Protein AF-A0A482E905-F1 (afdb_monomer_lite)

Sequence (147 aa):
DCQVHFGHWLIEGSPYVILFDIASAAWNLERWKGDLWQTCNIGLPYHDREANDSLILGSLIAWFFKELTDNLGDKPNVICHFHEWQAGPGLILSRSRKIPMATVFTTHATLLGRYLCAGNTDFYNNLGRFNIDKEAGERQIYHRYCL

Organism: Scophthalmus maximus (NCBI:txid52904)

Foldseek 3Di:
DWDKDWAFDPDPPGDIDIDTPLVSQLVCLVVLQVVCCVQQNQHDDPPPPLLSSLSSQLVVLLVVLQVVCVVQDPHDAAEEEAEDLSNVNNVSSNVSVVRRHHYHYDYPDQPLVVVCVVVPDPCPVCVVPDPVCVSCVVVVNNSSNSD

InterPro domains:
  IPR008631 Glycogen synthase [PF05693] (2-147)
  IPR008631 Glycogen synthase [PTHR10176] (2-147)

pLDDT: mean 93.38, std 7.0, range [64.75, 98.62]

Radius of gyration: 17.56 Å; chains: 1; bounding box: 41×34×50 Å

Secondary structure (DSSP, 8-state):
--EEEEEE-SSTT--EEEEEESGGGGGGHHHHHHHHHHHH-----TT-HHHHHHHHHHHHHHHHHHHHHHHHTTSSPEEEEEESGGGHHHHHHHHHTT-SEEEEEE-SS-HHHHHHHHTT--TGGGGGG--HHHHHHHTT-HHHHH-

Structure (mmCIF, N/CA/C/O backbone):
data_AF-A0A482E905-F1
#
_entry.id   AF-A0A482E905-F1
#
loop_
_atom_site.group_PDB
_atom_site.id
_atom_site.type_symbol
_atom_site.label_atom_id
_atom_site.label_alt_id
_atom_site.label_comp_id
_atom_site.label_asym_id
_atom_site.label_entity_id
_atom_site.label_seq_id
_atom_site.pdbx_PDB_ins_code
_atom_site.Cartn_x
_atom_site.Cartn_y
_atom_site.Cartn_z
_atom_site.occupancy
_atom_site.B_iso_or_equiv
_atom_site.auth_seq_id
_atom_site.auth_comp_id
_atom_site.auth_asym_id
_atom_site.auth_atom_id
_atom_site.pdbx_PDB_model_num
ATOM 1 N N . ASP A 1 1 ? 1.144 16.848 15.232 1.00 68.12 1 ASP A N 1
ATOM 2 C CA . ASP A 1 1 ? -0.090 16.040 15.338 1.00 68.12 1 ASP A CA 1
ATOM 3 C C . ASP A 1 1 ? -0.583 15.643 13.959 1.00 68.12 1 ASP A C 1
ATOM 5 O O . ASP A 1 1 ? -0.332 16.381 13.014 1.00 68.12 1 ASP A O 1
ATOM 9 N N . CYS A 1 2 ? -1.201 14.467 13.825 1.00 88.44 2 CYS A N 1
ATOM 10 C CA . CYS A 1 2 ? -1.799 14.012 12.566 1.00 88.44 2 CYS A CA 1
ATOM 11 C C . CYS A 1 2 ? -3.229 14.552 12.451 1.00 88.44 2 CYS A C 1
ATOM 13 O O . CYS A 1 2 ? -3.981 14.526 13.426 1.00 88.44 2 CYS A O 1
ATOM 15 N N . GLN A 1 3 ? -3.595 15.023 11.263 1.00 95.69 3 GLN A N 1
ATOM 16 C CA . GLN A 1 3 ? -4.928 15.509 10.947 1.00 95.69 3 GLN A CA 1
ATOM 17 C C . GLN A 1 3 ? -5.714 14.454 10.162 1.00 95.69 3 GLN A C 1
ATOM 19 O O . GLN A 1 3 ? -5.232 13.865 9.193 1.00 95.69 3 GLN A O 1
ATOM 24 N N . VAL A 1 4 ? -6.949 14.218 10.602 1.00 96.38 4 VAL A N 1
ATOM 25 C CA . VAL A 1 4 ? -7.857 13.230 10.020 1.00 96.38 4 VAL A CA 1
ATOM 26 C C . VAL A 1 4 ? -9.242 13.849 9.900 1.00 96.38 4 VAL A C 1
ATOM 28 O O . VAL A 1 4 ? -9.724 14.493 10.832 1.00 96.38 4 VAL A O 1
ATOM 31 N N . HIS A 1 5 ? -9.888 13.645 8.757 1.00 97.31 5 HIS A N 1
ATOM 32 C CA . HIS A 1 5 ? -11.241 14.115 8.489 1.00 97.31 5 HIS A CA 1
ATOM 33 C C . HIS A 1 5 ? -12.198 12.931 8.396 1.00 97.31 5 HIS A C 1
ATOM 35 O O . HIS A 1 5 ? -11.939 11.976 7.668 1.00 97.31 5 HIS A O 1
ATOM 41 N N . PHE A 1 6 ? -13.319 13.008 9.105 1.00 98.12 6 PHE A N 1
ATOM 42 C CA . PHE A 1 6 ? -14.386 12.014 9.052 1.00 98.12 6 PHE A CA 1
ATOM 43 C C . PHE A 1 6 ? -15.633 12.615 8.406 1.00 98.12 6 PHE A C 1
ATOM 45 O O . PHE A 1 6 ? -15.967 13.773 8.657 1.00 98.12 6 PHE A O 1
ATOM 52 N N . GLY A 1 7 ? -16.330 11.832 7.587 1.00 98.12 7 GLY A N 1
ATOM 53 C CA . GLY A 1 7 ? -17.566 12.276 6.955 1.00 98.12 7 GLY A CA 1
ATOM 54 C C . GLY A 1 7 ? -18.201 11.207 6.080 1.00 98.12 7 GLY A C 1
ATOM 55 O O . GLY A 1 7 ? -17.944 10.016 6.242 1.00 98.12 7 GLY A O 1
ATOM 56 N N . HIS A 1 8 ? -19.023 11.658 5.136 1.00 98.19 8 HIS A N 1
ATOM 57 C CA . HIS A 1 8 ? -19.656 10.816 4.128 1.00 98.19 8 HIS A CA 1
ATOM 58 C C . HIS A 1 8 ? -19.128 11.149 2.735 1.00 98.19 8 HIS A C 1
ATOM 60 O O . HIS A 1 8 ? -18.932 12.321 2.403 1.00 98.19 8 HIS A O 1
ATOM 66 N N . TRP A 1 9 ? -18.943 10.128 1.900 1.00 98.19 9 TRP A N 1
ATOM 67 C CA . TRP A 1 9 ? -18.686 10.345 0.481 1.00 98.19 9 TRP A CA 1
ATOM 68 C C . TRP A 1 9 ? -19.998 10.655 -0.243 1.00 98.19 9 TRP A C 1
ATOM 70 O O . TRP A 1 9 ? -20.949 9.881 -0.166 1.00 98.19 9 TRP A O 1
ATOM 80 N N . LEU A 1 10 ? -20.044 11.787 -0.950 1.00 97.38 10 LEU A N 1
ATOM 81 C CA . LEU A 1 10 ? -21.215 12.290 -1.678 1.00 97.38 10 LEU A CA 1
ATOM 82 C C . LEU A 1 10 ? -21.482 11.513 -2.983 1.00 97.38 10 LEU A C 1
ATOM 84 O O . LEU A 1 10 ? -21.437 12.069 -4.077 1.00 97.38 10 LEU A O 1
ATOM 88 N N . ILE A 1 11 ? -21.743 10.216 -2.849 1.00 97.44 11 ILE A N 1
ATOM 89 C CA . ILE A 1 11 ? -22.156 9.291 -3.908 1.00 97.44 11 ILE A CA 1
ATOM 90 C C . ILE A 1 11 ? -23.372 8.482 -3.438 1.00 97.44 11 ILE A C 1
ATOM 92 O O . ILE A 1 11 ? -23.770 8.554 -2.271 1.00 97.44 11 ILE A O 1
ATOM 96 N N . GLU A 1 12 ? -23.962 7.689 -4.331 1.00 96.62 12 GLU A N 1
ATOM 97 C CA . GLU A 1 12 ? -25.032 6.759 -3.963 1.00 96.62 12 GLU A CA 1
ATOM 98 C C . GLU A 1 12 ? -24.577 5.803 -2.841 1.00 96.62 12 GLU A C 1
ATOM 100 O O . GLU A 1 12 ? -23.455 5.297 -2.846 1.00 96.62 12 GLU A O 1
ATOM 105 N N . GLY A 1 13 ? -25.434 5.605 -1.835 1.00 97.00 13 GLY A N 1
ATOM 106 C CA . GLY A 1 13 ? -25.128 4.833 -0.623 1.00 97.00 13 GLY A CA 1
ATOM 107 C C . GLY A 1 13 ? -24.464 5.630 0.508 1.00 97.00 13 GLY A C 1
ATOM 108 O O . GLY A 1 13 ? -24.518 5.189 1.652 1.00 97.00 13 GLY A O 1
ATOM 109 N N . SER A 1 14 ? -23.901 6.813 0.227 1.00 96.62 14 SER A N 1
ATOM 110 C CA . SER A 1 14 ? -23.324 7.731 1.224 1.00 96.62 14 SER A CA 1
ATOM 111 C C . SER A 1 14 ? -22.405 7.045 2.259 1.00 96.62 14 SER A C 1
ATOM 113 O O . SER A 1 14 ? -22.622 7.193 3.469 1.00 96.62 14 SER A O 1
ATOM 115 N N . PRO A 1 15 ? -21.385 6.270 1.839 1.00 98.12 15 PRO A N 1
ATOM 116 C CA . PRO A 1 15 ? -20.551 5.516 2.771 1.00 98.12 15 PRO A CA 1
ATOM 117 C C . PRO A 1 15 ? -19.742 6.443 3.687 1.00 98.12 15 PRO A C 1
ATOM 119 O O . PRO A 1 15 ? -19.351 7.546 3.293 1.00 98.12 15 PRO A O 1
ATOM 122 N N . TYR A 1 16 ? -19.470 5.980 4.910 1.00 98.38 16 TYR A N 1
ATOM 123 C CA . TYR A 1 16 ? -18.550 6.657 5.824 1.00 98.38 16 TYR A CA 1
ATOM 124 C C . TYR A 1 16 ? -17.122 6.628 5.279 1.00 98.38 16 TYR A C 1
ATOM 126 O O . TYR A 1 16 ? -16.661 5.600 4.783 1.00 98.38 16 TYR A O 1
ATOM 134 N N . VAL A 1 17 ? -16.410 7.745 5.419 1.00 98.25 17 VAL A N 1
ATOM 135 C CA . VAL A 1 17 ? -15.013 7.882 5.002 1.00 98.25 17 VAL A CA 1
ATOM 136 C C . VAL A 1 17 ? -14.161 8.509 6.093 1.00 98.25 17 VAL A C 1
ATOM 138 O O . VAL A 1 17 ? -14.607 9.374 6.847 1.00 98.25 17 VAL A O 1
ATOM 141 N N . ILE A 1 18 ? -12.907 8.067 6.132 1.00 98.12 18 ILE A N 1
ATOM 142 C CA . ILE A 1 18 ? -11.833 8.641 6.933 1.00 98.12 18 ILE A CA 1
ATOM 143 C C . ILE A 1 18 ? -10.745 9.070 5.951 1.00 98.12 18 ILE A C 1
ATOM 145 O O . ILE A 1 18 ? -10.187 8.235 5.241 1.00 98.12 18 ILE A O 1
ATOM 149 N N . LEU A 1 19 ? -10.465 10.369 5.889 1.00 98.12 19 LEU A N 1
ATOM 150 C CA . LEU A 1 19 ? -9.441 10.950 5.027 1.00 98.12 19 LEU A CA 1
ATOM 151 C C . LEU A 1 19 ? -8.267 11.409 5.889 1.00 98.12 19 LEU A C 1
ATOM 153 O O . LEU A 1 19 ? -8.394 12.336 6.690 1.00 98.12 19 LEU A O 1
ATOM 157 N N . PHE A 1 20 ? -7.129 10.744 5.722 1.00 97.94 20 PHE A N 1
ATOM 158 C CA . PHE A 1 20 ? -5.881 11.104 6.383 1.00 97.94 20 PHE A CA 1
ATOM 159 C C . PHE A 1 20 ? -5.190 12.234 5.618 1.00 97.94 20 PHE A C 1
ATOM 161 O O . PHE A 1 20 ? -4.905 12.087 4.428 1.00 97.94 20 PHE A O 1
ATOM 168 N N . ASP A 1 21 ? -4.872 13.336 6.297 1.00 97.44 21 ASP A N 1
ATOM 169 C CA . ASP A 1 21 ? -3.974 14.343 5.738 1.00 97.44 21 ASP A CA 1
ATOM 170 C C . ASP A 1 21 ? -2.524 13.870 5.899 1.00 97.44 21 ASP A C 1
ATOM 172 O O . ASP A 1 21 ? -1.904 14.016 6.956 1.00 97.44 21 ASP A O 1
ATOM 176 N N . ILE A 1 22 ? -1.972 13.297 4.831 1.00 96.69 22 ILE A N 1
ATOM 177 C CA . ILE A 1 22 ? -0.597 12.790 4.807 1.00 96.69 22 ILE A CA 1
ATOM 178 C C . ILE A 1 22 ? 0.450 13.895 5.012 1.00 96.69 22 ILE A C 1
ATOM 180 O O . ILE A 1 22 ? 1.518 13.623 5.561 1.00 96.69 22 ILE A O 1
ATOM 184 N N . ALA A 1 23 ? 0.157 15.148 4.643 1.00 95.94 23 ALA A N 1
ATOM 185 C CA . ALA A 1 23 ? 1.106 16.248 4.802 1.00 95.94 23 ALA A CA 1
ATOM 186 C C . ALA A 1 23 ? 1.328 16.567 6.287 1.00 95.94 23 ALA A C 1
ATOM 188 O O . ALA A 1 23 ? 2.469 16.765 6.712 1.00 95.94 23 ALA A O 1
ATOM 189 N N . SER A 1 24 ? 0.264 16.501 7.096 1.00 95.50 24 SER A N 1
ATOM 190 C CA . SER A 1 24 ? 0.337 16.655 8.557 1.00 95.50 24 SER A CA 1
ATOM 191 C C . SER A 1 24 ? 1.236 15.612 9.245 1.00 95.50 24 SER A C 1
ATOM 193 O O . SER A 1 24 ? 1.720 15.829 10.359 1.00 95.50 24 SER A O 1
ATOM 195 N N . ALA A 1 25 ? 1.494 14.482 8.580 1.00 95.81 25 ALA A N 1
ATOM 196 C CA . ALA A 1 25 ? 2.261 13.357 9.102 1.00 95.81 25 ALA A CA 1
ATOM 197 C C . ALA A 1 25 ? 3.641 13.175 8.439 1.00 95.81 25 ALA A C 1
ATOM 199 O O . ALA A 1 25 ? 4.412 12.306 8.853 1.00 95.81 25 ALA A O 1
ATOM 200 N N . ALA A 1 26 ? 3.985 14.002 7.447 1.00 94.38 26 ALA A N 1
ATOM 201 C CA . ALA A 1 26 ? 5.213 13.865 6.661 1.00 94.38 26 ALA A CA 1
ATOM 202 C C . ALA A 1 26 ? 6.500 13.983 7.498 1.00 94.38 26 ALA A C 1
ATOM 204 O O . ALA A 1 26 ? 7.526 13.400 7.149 1.00 94.38 26 ALA A O 1
ATOM 205 N N . TRP A 1 27 ? 6.442 14.676 8.640 1.00 95.00 27 TRP A N 1
ATOM 206 C CA . TRP A 1 27 ? 7.560 14.808 9.583 1.00 95.00 27 TRP A CA 1
ATOM 207 C C . TRP A 1 27 ? 8.080 13.460 10.111 1.00 95.00 27 TRP A C 1
ATOM 209 O O . TRP A 1 27 ? 9.228 13.380 10.542 1.00 95.00 27 TRP A O 1
ATOM 219 N N . ASN A 1 28 ? 7.264 12.401 10.072 1.00 95.25 28 ASN A N 1
ATOM 220 C CA . ASN A 1 28 ? 7.614 11.079 10.593 1.00 95.25 28 ASN A CA 1
ATOM 221 C C . ASN A 1 28 ? 8.099 10.095 9.508 1.00 95.25 28 ASN A C 1
ATOM 223 O O . ASN A 1 28 ? 8.363 8.928 9.803 1.00 95.25 28 ASN A O 1
ATOM 227 N N . LEU A 1 29 ? 8.221 10.546 8.253 1.00 96.50 29 LEU A N 1
ATOM 228 C CA . LEU A 1 29 ? 8.543 9.698 7.100 1.00 96.50 29 LEU A CA 1
ATOM 229 C C . LEU A 1 29 ? 9.834 8.888 7.290 1.00 96.50 29 LEU A C 1
ATOM 231 O O . LEU A 1 29 ? 9.848 7.688 7.027 1.00 96.50 29 LEU A O 1
ATOM 235 N N . GLU A 1 30 ? 10.911 9.512 7.768 1.00 96.88 30 GLU A N 1
ATOM 236 C CA . GLU A 1 30 ? 12.210 8.837 7.906 1.00 96.88 30 GLU A CA 1
ATOM 237 C C . GLU A 1 30 ? 12.175 7.703 8.937 1.00 96.88 30 GLU A C 1
ATOM 239 O O . GLU A 1 30 ? 12.758 6.639 8.717 1.00 96.88 30 GLU A O 1
ATOM 244 N N . ARG A 1 31 ? 11.411 7.872 10.023 1.00 97.06 31 ARG A N 1
ATOM 245 C CA . ARG A 1 31 ? 11.171 6.789 10.982 1.00 97.06 31 ARG A CA 1
ATOM 246 C C . ARG A 1 31 ? 10.449 5.624 10.310 1.00 97.06 31 ARG A C 1
ATOM 248 O O . ARG A 1 31 ? 10.866 4.482 10.465 1.00 97.06 31 ARG A O 1
ATOM 255 N N . TRP A 1 32 ? 9.396 5.900 9.543 1.00 97.12 32 TRP A N 1
ATOM 256 C CA . TRP A 1 32 ? 8.635 4.851 8.863 1.00 97.12 32 TRP A CA 1
ATOM 257 C C . TRP A 1 32 ? 9.417 4.156 7.749 1.00 97.12 32 TRP A C 1
ATOM 259 O O . TRP A 1 32 ? 9.218 2.962 7.536 1.00 97.12 32 TRP A O 1
ATOM 269 N N . LYS A 1 33 ? 10.353 4.843 7.083 1.00 97.75 33 LYS A N 1
ATOM 270 C CA . LYS A 1 33 ? 11.307 4.187 6.173 1.00 97.75 33 LYS A CA 1
ATOM 271 C C . LYS A 1 33 ? 12.185 3.191 6.924 1.00 97.75 33 LYS A C 1
ATOM 273 O O . LYS A 1 33 ? 12.397 2.083 6.437 1.00 97.75 33 LYS A O 1
ATOM 278 N N . GLY A 1 34 ? 12.651 3.564 8.118 1.00 97.25 34 GLY A N 1
ATOM 279 C CA . GLY A 1 34 ? 13.371 2.663 9.017 1.00 97.25 34 GLY A CA 1
ATOM 280 C C . GLY A 1 34 ? 12.539 1.438 9.404 1.00 97.25 34 GLY A C 1
ATOM 281 O O . GLY A 1 34 ? 13.013 0.312 9.258 1.00 97.25 34 GLY A O 1
ATOM 282 N N . ASP A 1 35 ? 11.286 1.644 9.819 1.00 95.69 35 ASP A N 1
ATOM 283 C CA . ASP A 1 35 ? 10.356 0.559 10.167 1.00 95.69 35 ASP A CA 1
ATOM 284 C C . ASP A 1 35 ? 10.113 -0.396 8.981 1.00 95.69 35 ASP A C 1
ATOM 286 O O . ASP A 1 35 ? 10.112 -1.621 9.151 1.00 95.69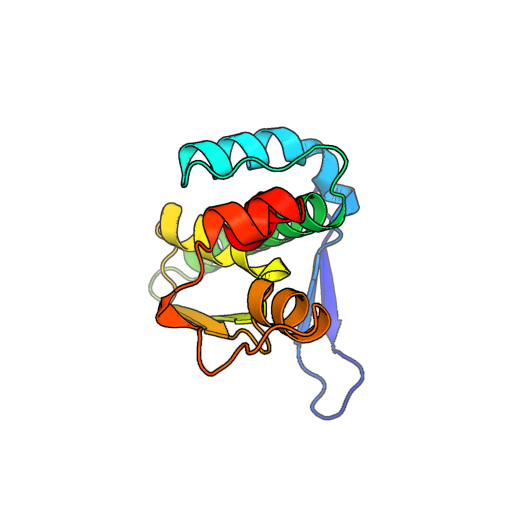 35 ASP A O 1
ATOM 290 N N . LEU A 1 36 ? 9.911 0.148 7.775 1.00 97.62 36 LEU A N 1
ATOM 291 C CA . LEU A 1 36 ? 9.701 -0.634 6.554 1.00 97.62 36 LEU A CA 1
ATOM 292 C C . LEU A 1 36 ? 10.941 -1.471 6.221 1.00 97.62 36 LEU A C 1
ATOM 294 O O . LEU A 1 36 ? 10.827 -2.678 5.988 1.00 97.62 36 LEU A O 1
ATOM 298 N N . TRP A 1 37 ? 12.125 -0.855 6.268 1.00 97.31 37 TRP A N 1
ATOM 299 C CA . TRP A 1 37 ? 13.393 -1.540 6.039 1.00 97.31 37 TRP A CA 1
ATOM 300 C C . TRP A 1 37 ? 13.603 -2.683 7.034 1.00 97.31 37 TRP A C 1
ATOM 302 O O . TRP A 1 37 ? 13.859 -3.811 6.627 1.00 97.31 37 TRP A O 1
ATOM 312 N N . GLN A 1 38 ? 13.407 -2.437 8.331 1.00 96.25 38 GLN A N 1
ATOM 313 C CA . GLN A 1 38 ? 13.529 -3.475 9.362 1.00 96.25 38 GLN A CA 1
ATOM 314 C C . GLN A 1 38 ? 12.507 -4.607 9.192 1.00 96.25 38 GLN A C 1
ATOM 316 O O . GLN A 1 38 ? 12.782 -5.750 9.550 1.00 96.25 38 GLN A O 1
ATOM 321 N N . THR A 1 39 ? 11.329 -4.299 8.647 1.00 95.19 39 THR A N 1
ATOM 322 C CA . THR A 1 39 ? 10.252 -5.273 8.447 1.00 95.19 39 THR A CA 1
ATOM 323 C C . THR A 1 39 ? 10.492 -6.184 7.243 1.00 95.19 39 THR A C 1
ATOM 325 O O . THR A 1 39 ? 10.192 -7.376 7.314 1.00 95.19 39 THR A O 1
ATOM 328 N N . CYS A 1 40 ? 10.959 -5.633 6.121 1.00 95.69 40 CYS A N 1
ATOM 329 C CA . CYS A 1 40 ? 10.954 -6.345 4.836 1.00 95.69 40 CYS A CA 1
ATOM 330 C C . CYS A 1 40 ? 12.116 -6.003 3.891 1.00 95.69 40 CYS A C 1
ATOM 332 O O . CYS A 1 40 ? 12.128 -6.479 2.762 1.00 95.69 40 CYS A O 1
ATOM 334 N N . ASN A 1 41 ? 13.108 -5.229 4.342 1.00 96.94 41 ASN A N 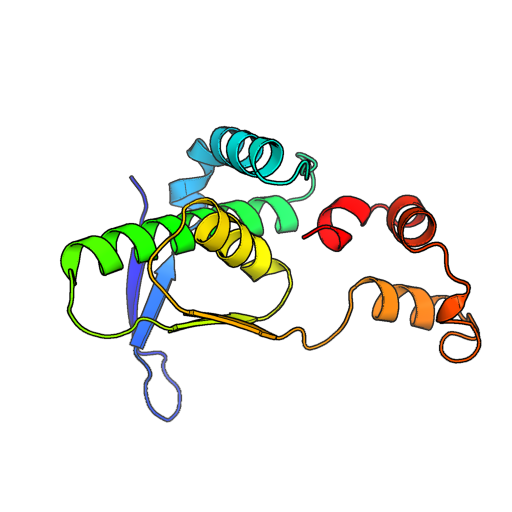1
ATOM 335 C CA . ASN A 1 41 ? 14.273 -4.802 3.557 1.00 96.94 41 ASN A CA 1
ATOM 336 C C . ASN A 1 41 ? 13.914 -4.049 2.260 1.00 96.94 41 ASN A C 1
ATOM 338 O O . ASN A 1 41 ? 14.627 -4.141 1.261 1.00 96.94 41 ASN A O 1
ATOM 342 N N . ILE A 1 42 ? 12.815 -3.288 2.271 1.00 96.31 42 ILE A N 1
ATOM 343 C CA . ILE A 1 42 ? 12.422 -2.412 1.160 1.00 96.31 42 ILE A CA 1
ATOM 344 C C . ILE A 1 42 ? 12.864 -0.983 1.478 1.00 96.31 42 ILE A C 1
ATOM 346 O O . ILE A 1 42 ? 12.428 -0.391 2.466 1.00 96.31 42 ILE A O 1
ATOM 350 N N . GLY A 1 43 ? 13.745 -0.431 0.642 1.00 95.81 43 GLY A N 1
ATOM 351 C CA . GLY A 1 43 ? 14.186 0.962 0.715 1.00 95.81 43 GLY A CA 1
ATOM 352 C C . GLY A 1 43 ? 13.422 1.843 -0.271 1.00 95.81 43 GLY A C 1
ATOM 353 O O . GLY A 1 43 ? 13.238 1.456 -1.423 1.00 95.81 43 GLY A O 1
ATOM 354 N N . LEU A 1 44 ? 13.004 3.037 0.163 1.00 96.38 44 LEU A N 1
ATOM 355 C CA . LEU A 1 44 ? 12.299 4.000 -0.690 1.00 96.38 44 LEU A CA 1
ATOM 356 C C . LEU A 1 44 ? 13.199 5.195 -1.041 1.00 96.38 44 LEU A C 1
ATOM 358 O O . LEU A 1 44 ? 13.697 5.865 -0.127 1.00 96.38 44 LEU A O 1
ATOM 362 N N . PRO A 1 45 ? 13.393 5.510 -2.336 1.00 94.62 45 PRO A N 1
ATOM 363 C CA . PRO A 1 45 ? 14.156 6.681 -2.748 1.00 94.62 45 PRO A CA 1
ATOM 364 C C . PRO A 1 45 ? 13.524 7.988 -2.252 1.00 94.62 45 PRO A C 1
ATOM 366 O O . PRO A 1 45 ? 12.309 8.177 -2.313 1.00 94.62 45 PRO A O 1
ATOM 369 N N . TYR A 1 46 ? 14.354 8.940 -1.816 1.00 89.31 46 TYR A N 1
ATOM 370 C CA . TYR A 1 46 ? 13.878 10.241 -1.323 1.00 89.31 46 TYR A CA 1
ATOM 371 C C . TYR A 1 46 ? 13.089 11.035 -2.377 1.00 89.31 46 TYR A C 1
ATOM 373 O O . TYR A 1 46 ? 12.114 11.702 -2.052 1.00 89.31 46 TYR A O 1
ATOM 381 N N . HIS A 1 47 ? 13.488 10.941 -3.646 1.00 92.44 47 HIS A N 1
ATOM 382 C CA . HIS A 1 47 ? 12.856 11.677 -4.739 1.00 92.44 47 HIS A CA 1
ATOM 383 C C . HIS A 1 47 ? 11.540 11.046 -5.227 1.00 92.44 47 HIS A C 1
ATOM 385 O O . HIS A 1 47 ? 10.800 11.695 -5.965 1.00 92.44 47 HIS A O 1
ATOM 391 N N . ASP A 1 48 ? 11.223 9.807 -4.831 1.00 95.88 48 ASP A N 1
ATOM 392 C CA . ASP A 1 48 ? 9.977 9.156 -5.237 1.00 95.88 48 ASP A CA 1
ATOM 393 C C . ASP A 1 48 ? 8.827 9.555 -4.310 1.00 95.88 48 ASP A C 1
ATOM 395 O O . ASP A 1 48 ? 8.512 8.881 -3.328 1.00 95.88 48 ASP A O 1
ATOM 399 N N . ARG A 1 49 ? 8.194 10.685 -4.621 1.00 96.00 49 ARG A N 1
ATOM 400 C CA . ARG A 1 49 ? 7.083 11.212 -3.828 1.00 96.00 49 ARG A CA 1
ATOM 401 C C . ARG A 1 49 ? 5.927 10.219 -3.679 1.00 96.00 49 ARG A C 1
ATOM 403 O O . ARG A 1 49 ? 5.395 10.104 -2.586 1.00 96.00 49 ARG A O 1
ATOM 410 N N . GLU A 1 50 ? 5.570 9.478 -4.726 1.00 96.81 50 GLU A N 1
ATOM 411 C CA . GLU A 1 50 ? 4.431 8.549 -4.683 1.00 96.81 50 GLU A CA 1
ATOM 412 C C . GLU A 1 50 ? 4.686 7.397 -3.706 1.00 96.81 50 GLU A C 1
ATOM 414 O O . GLU A 1 50 ? 3.819 7.061 -2.899 1.00 96.81 50 GLU A O 1
ATOM 419 N N . ALA A 1 51 ? 5.892 6.822 -3.731 1.00 97.50 51 ALA A N 1
ATOM 420 C CA . ALA A 1 51 ? 6.266 5.771 -2.790 1.00 97.50 51 ALA A CA 1
ATOM 421 C C . ALA A 1 51 ? 6.325 6.297 -1.343 1.00 97.50 51 ALA A C 1
ATOM 423 O O . ALA A 1 51 ? 5.877 5.621 -0.417 1.00 97.50 51 ALA A O 1
ATOM 424 N N . ASN A 1 52 ? 6.832 7.518 -1.144 1.00 97.94 52 ASN A N 1
ATOM 425 C CA . ASN A 1 52 ? 6.882 8.150 0.176 1.00 97.94 52 ASN A CA 1
ATOM 426 C C . ASN A 1 52 ? 5.480 8.473 0.724 1.00 97.94 52 ASN A C 1
ATOM 428 O O . ASN A 1 52 ? 5.191 8.150 1.876 1.00 97.94 52 ASN A O 1
ATOM 432 N N . ASP A 1 53 ? 4.595 9.039 -0.100 1.00 97.94 53 ASP A N 1
ATOM 433 C CA . ASP A 1 53 ? 3.203 9.334 0.260 1.00 97.94 53 ASP A CA 1
ATOM 434 C C . ASP A 1 53 ? 2.437 8.035 0.581 1.00 97.94 53 ASP A C 1
ATOM 436 O O . ASP A 1 53 ? 1.707 7.970 1.573 1.00 97.94 53 ASP A O 1
ATOM 440 N N . SER A 1 54 ? 2.682 6.964 -0.186 1.00 98.19 54 SER A N 1
ATOM 441 C CA . SER A 1 54 ? 2.131 5.622 0.063 1.00 98.19 54 SER A CA 1
ATOM 442 C C . SER A 1 54 ? 2.568 5.060 1.420 1.00 98.19 54 SER A C 1
ATOM 444 O O . SER A 1 54 ? 1.758 4.500 2.161 1.00 98.19 54 SER A O 1
ATOM 446 N N . LEU A 1 55 ? 3.839 5.240 1.796 1.00 98.44 55 LEU A N 1
ATOM 447 C CA . LEU A 1 55 ? 4.348 4.805 3.098 1.00 98.44 55 LEU A CA 1
ATOM 448 C C . LEU A 1 55 ? 3.752 5.613 4.256 1.00 98.44 55 LEU A C 1
ATOM 450 O O . LEU A 1 55 ? 3.414 5.029 5.288 1.00 98.44 55 LEU A O 1
ATOM 454 N N . ILE A 1 56 ? 3.599 6.931 4.097 1.00 98.12 56 ILE A N 1
ATOM 455 C CA . ILE A 1 56 ? 2.942 7.782 5.100 1.00 98.12 56 ILE A CA 1
ATOM 456 C C . ILE A 1 56 ? 1.505 7.309 5.309 1.00 98.12 56 ILE A C 1
ATOM 458 O O . ILE A 1 56 ? 1.113 7.013 6.439 1.00 98.12 56 ILE A O 1
ATOM 462 N N . LEU A 1 57 ? 0.743 7.165 4.223 1.00 98.31 57 LEU A N 1
ATOM 463 C CA . LEU A 1 57 ? -0.637 6.696 4.276 1.00 98.31 57 LEU A CA 1
ATOM 464 C C . LEU A 1 57 ? -0.734 5.310 4.924 1.00 98.31 57 LEU A C 1
ATOM 466 O O . LEU A 1 57 ? -1.501 5.124 5.867 1.00 98.31 57 LEU A O 1
ATOM 470 N N . GLY A 1 58 ? 0.071 4.346 4.472 1.00 98.06 58 GLY A N 1
ATOM 471 C CA . GLY A 1 58 ? 0.075 2.995 5.027 1.00 98.06 58 GLY A CA 1
ATOM 472 C C . GLY A 1 58 ? 0.429 2.961 6.514 1.00 98.06 58 GLY A C 1
ATOM 473 O O . GLY A 1 58 ? -0.178 2.215 7.284 1.00 98.06 58 GLY A O 1
ATOM 474 N N . SER A 1 59 ? 1.350 3.819 6.952 1.00 97.94 59 SER A N 1
ATOM 475 C CA . SER A 1 59 ? 1.723 3.933 8.363 1.00 97.94 59 SER A CA 1
ATOM 476 C C . SER A 1 59 ? 0.602 4.516 9.220 1.00 97.94 59 SER A C 1
ATOM 478 O O . SER A 1 59 ? 0.377 4.026 10.329 1.00 97.94 59 SER A O 1
ATOM 480 N N . LEU A 1 60 ? -0.124 5.514 8.706 1.00 97.94 60 LEU A N 1
ATOM 481 C CA . LEU A 1 60 ? -1.308 6.081 9.356 1.00 97.94 60 LEU A CA 1
ATOM 482 C C . LEU A 1 60 ? -2.454 5.070 9.433 1.00 97.94 60 LEU A C 1
ATOM 484 O O . LEU A 1 60 ? -3.065 4.936 10.488 1.00 97.94 60 LEU A O 1
ATOM 488 N N . ILE A 1 61 ? -2.695 4.302 8.366 1.00 97.69 61 ILE A N 1
ATOM 489 C CA . ILE A 1 61 ? -3.697 3.228 8.350 1.00 97.69 61 ILE A CA 1
ATOM 490 C C . ILE A 1 61 ? -3.352 2.159 9.393 1.00 97.69 61 ILE A C 1
ATOM 492 O O . ILE A 1 61 ? -4.201 1.784 10.202 1.00 97.69 61 ILE A O 1
ATOM 496 N N . ALA A 1 62 ? -2.101 1.691 9.419 1.00 97.50 62 ALA A N 1
ATOM 497 C CA . ALA A 1 62 ? -1.659 0.699 10.393 1.00 97.50 62 ALA A CA 1
ATOM 498 C C . ALA A 1 62 ? -1.753 1.228 11.833 1.00 97.50 62 ALA A C 1
ATOM 500 O O . ALA A 1 62 ? -2.100 0.474 12.740 1.00 97.50 62 ALA A O 1
ATOM 501 N N . TRP A 1 63 ? -1.465 2.513 12.056 1.00 97.06 63 TRP A N 1
ATOM 502 C CA . TRP A 1 63 ? -1.652 3.138 13.364 1.00 97.06 63 TRP A CA 1
ATOM 503 C C . TRP A 1 63 ? -3.138 3.203 13.740 1.00 97.06 63 TRP A C 1
ATOM 505 O O . TRP A 1 63 ? -3.517 2.704 14.795 1.00 97.06 63 TRP A O 1
ATOM 515 N N . PHE A 1 64 ? -3.994 3.710 12.854 1.00 97.00 64 PHE A N 1
ATOM 516 C CA . PHE A 1 64 ? -5.435 3.796 13.083 1.00 97.00 64 PHE A CA 1
ATOM 517 C C . PHE A 1 64 ? -6.047 2.440 13.444 1.00 97.00 64 PHE A C 1
ATOM 519 O O . PHE A 1 64 ? -6.753 2.332 14.443 1.00 97.00 64 PHE A O 1
ATOM 526 N N . PHE A 1 65 ? -5.747 1.389 12.675 1.00 96.69 65 PHE A N 1
ATOM 527 C CA . PHE A 1 65 ? -6.291 0.063 12.960 1.00 96.69 65 PHE A CA 1
ATOM 528 C C . PHE A 1 65 ? -5.765 -0.522 14.265 1.00 96.69 65 PHE A C 1
ATOM 530 O O . PHE A 1 65 ? -6.521 -1.224 14.928 1.00 96.69 65 PHE A O 1
ATOM 537 N N . LYS A 1 66 ? -4.527 -0.208 14.672 1.00 96.00 66 LYS A N 1
ATOM 538 C CA . LYS A 1 66 ? -4.013 -0.620 15.984 1.00 96.00 66 LYS A CA 1
ATOM 539 C C . LYS A 1 66 ? -4.842 -0.006 17.110 1.00 96.00 66 LYS A C 1
ATOM 541 O O . LYS A 1 66 ? -5.347 -0.746 17.951 1.00 96.00 66 LYS A O 1
ATOM 546 N N . GLU A 1 67 ? -5.028 1.314 17.080 1.00 95.56 67 GLU A N 1
ATOM 547 C CA . GLU A 1 67 ? -5.844 2.028 18.070 1.00 95.56 67 GLU A CA 1
ATOM 548 C C . GLU A 1 67 ? -7.289 1.520 18.058 1.00 95.56 67 GLU A C 1
ATOM 550 O O . GLU A 1 67 ? -7.875 1.267 19.109 1.00 95.56 67 GLU A O 1
ATOM 555 N N . LEU A 1 68 ? -7.871 1.313 16.873 1.00 94.94 68 LEU A N 1
ATOM 556 C CA . LEU A 1 68 ? -9.227 0.790 16.733 1.00 94.94 68 LEU A CA 1
ATOM 557 C C . LEU A 1 68 ? -9.355 -0.593 17.376 1.00 94.94 68 LEU A C 1
ATOM 559 O O . LEU A 1 68 ? -10.265 -0.811 18.171 1.00 94.94 68 LEU A O 1
ATOM 563 N N . THR A 1 69 ? -8.450 -1.521 17.060 1.00 94.75 69 THR A N 1
ATOM 564 C CA . THR A 1 69 ? -8.505 -2.880 17.609 1.00 94.75 69 THR A CA 1
ATOM 565 C C . THR A 1 69 ? -8.296 -2.904 19.119 1.00 94.75 69 THR A C 1
ATOM 567 O O . THR A 1 69 ? -8.975 -3.659 19.809 1.00 94.75 69 THR A O 1
ATOM 570 N N . ASP A 1 70 ? -7.434 -2.033 19.650 1.00 94.06 70 ASP A N 1
ATOM 571 C CA . ASP A 1 70 ? -7.208 -1.921 21.093 1.00 94.06 70 ASP A CA 1
ATOM 572 C C . ASP A 1 70 ? -8.453 -1.389 21.817 1.00 94.06 70 ASP A C 1
ATOM 574 O O . ASP A 1 70 ? -8.813 -1.885 22.882 1.00 94.06 70 ASP A O 1
ATOM 578 N N . ASN A 1 71 ? -9.154 -0.423 21.213 1.00 93.88 71 ASN A N 1
ATOM 579 C CA . ASN A 1 71 ? -10.403 0.125 21.750 1.00 93.88 71 ASN A CA 1
ATOM 580 C C . ASN A 1 71 ? -11.585 -0.852 21.640 1.00 93.88 71 ASN A C 1
ATOM 582 O O . ASN A 1 71 ? -12.491 -0.843 22.480 1.00 93.88 71 ASN A O 1
ATOM 586 N N . LEU A 1 72 ? -11.612 -1.683 20.596 1.00 92.38 72 LEU A N 1
ATOM 587 C CA . LEU A 1 72 ? -12.645 -2.702 20.425 1.00 92.38 72 LEU A CA 1
ATOM 588 C C . LEU A 1 72 ? -12.448 -3.874 21.397 1.00 92.38 72 LEU A C 1
ATOM 590 O O . LEU A 1 72 ? -13.448 -4.423 21.856 1.00 92.38 72 LEU A O 1
ATOM 594 N N . GLY A 1 73 ? -11.210 -4.226 21.757 1.00 86.56 73 GLY A N 1
ATOM 595 C CA . GLY A 1 73 ? -10.916 -5.411 22.568 1.00 86.56 73 GLY A CA 1
ATOM 596 C C . GLY A 1 73 ? -11.390 -6.690 21.869 1.00 86.56 73 GLY A C 1
ATOM 597 O O . GLY A 1 73 ? -11.289 -6.803 20.651 1.00 86.56 73 GLY A O 1
ATOM 598 N N . ASP A 1 74 ? -11.995 -7.618 22.614 1.00 80.31 74 ASP A N 1
ATOM 599 C CA . ASP A 1 74 ? -12.507 -8.899 22.082 1.00 80.31 74 ASP A CA 1
ATOM 600 C C . ASP A 1 74 ? -13.831 -8.775 21.291 1.00 80.31 74 ASP A C 1
ATOM 602 O O . ASP A 1 74 ? -14.575 -9.747 21.150 1.00 80.31 74 ASP A O 1
ATOM 606 N N . LYS A 1 75 ? -14.192 -7.567 20.832 1.00 71.50 75 LYS A N 1
ATOM 607 C CA . LYS A 1 75 ? -15.438 -7.301 20.090 1.00 71.50 75 LYS A CA 1
ATOM 608 C C . LYS A 1 75 ? -15.270 -7.688 18.589 1.00 71.50 75 LYS A C 1
ATOM 610 O O . LYS A 1 75 ? -14.696 -8.739 18.331 1.00 71.50 75 LYS A O 1
ATOM 615 N N . PRO A 1 76 ? -15.832 -7.004 17.564 1.00 77.06 76 PRO A N 1
ATOM 616 C CA . PRO A 1 76 ? -16.007 -7.627 16.249 1.00 77.06 76 PRO A CA 1
ATOM 617 C C . PRO A 1 76 ? -14.691 -7.893 15.509 1.00 77.06 76 PRO A C 1
ATOM 619 O O . PRO A 1 76 ? -13.718 -7.152 15.636 1.00 77.06 76 PRO A O 1
ATOM 622 N N . ASN A 1 77 ? -14.726 -8.898 14.630 1.00 88.38 77 ASN A N 1
ATOM 623 C CA . ASN A 1 77 ? -13.668 -9.140 13.656 1.00 88.38 77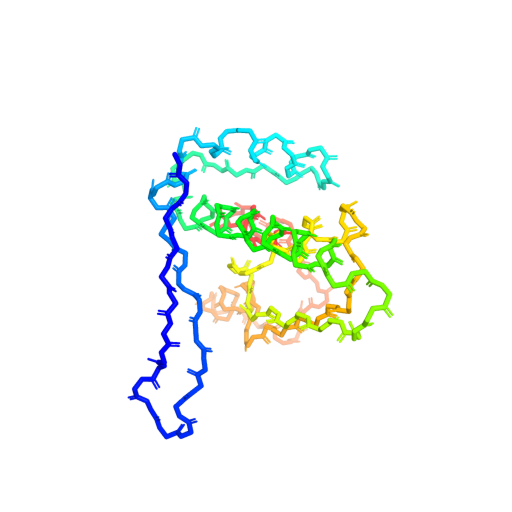 ASN A CA 1
ATOM 624 C C . ASN A 1 77 ? -13.531 -7.936 12.715 1.00 88.38 77 ASN A C 1
ATOM 626 O O . ASN A 1 77 ? -14.478 -7.571 12.015 1.00 88.38 77 ASN A O 1
ATOM 630 N N . VAL A 1 78 ? -12.340 -7.346 12.675 1.00 95.25 78 VAL A N 1
ATOM 631 C CA . VAL A 1 78 ? -11.999 -6.263 11.751 1.00 95.25 78 VAL A CA 1
ATOM 632 C C . VAL A 1 78 ? -11.468 -6.863 10.451 1.00 95.25 78 VAL A C 1
ATOM 634 O O . VAL A 1 78 ? -10.628 -7.765 10.473 1.00 95.25 78 VAL A O 1
ATOM 637 N N . ILE A 1 79 ? -11.945 -6.352 9.315 1.00 97.00 79 ILE A N 1
ATOM 638 C CA . ILE A 1 79 ? -11.440 -6.694 7.982 1.00 97.00 79 ILE A CA 1
ATOM 639 C C . ILE A 1 79 ? -10.940 -5.411 7.324 1.00 97.00 79 ILE A C 1
ATOM 641 O O . ILE A 1 79 ? -11.670 -4.423 7.263 1.00 97.00 79 ILE A O 1
ATOM 645 N N . CYS A 1 80 ? -9.710 -5.432 6.816 1.00 97.81 80 CYS A N 1
ATOM 646 C CA . CYS A 1 80 ? -9.130 -4.336 6.052 1.00 97.81 80 CYS A CA 1
ATOM 647 C C . CYS A 1 80 ? -8.805 -4.794 4.626 1.00 97.81 80 CYS A C 1
ATOM 649 O O . CYS A 1 80 ? -8.052 -5.749 4.425 1.00 97.81 80 CYS A O 1
ATOM 651 N N . HIS A 1 81 ? -9.375 -4.115 3.631 1.00 98.56 81 HIS A N 1
ATOM 652 C CA . HIS A 1 81 ? -9.181 -4.423 2.215 1.00 98.56 81 HIS A CA 1
ATOM 653 C C . HIS A 1 81 ? -8.348 -3.324 1.555 1.00 98.56 81 HIS A C 1
ATOM 655 O O . HIS A 1 81 ? -8.783 -2.182 1.433 1.00 98.56 81 HIS A O 1
ATOM 661 N N . PHE A 1 82 ? -7.139 -3.678 1.134 1.00 98.62 82 PHE A N 1
ATOM 662 C CA . PHE A 1 82 ? -6.191 -2.797 0.466 1.00 98.62 82 PHE A CA 1
ATOM 663 C C . PHE A 1 82 ? -6.298 -2.965 -1.052 1.00 98.62 82 PHE A C 1
ATOM 665 O O . PHE A 1 82 ? -6.253 -4.086 -1.567 1.00 98.62 82 PHE A O 1
ATOM 672 N N . HIS A 1 83 ? -6.421 -1.851 -1.767 1.00 98.50 83 HIS A N 1
ATOM 673 C CA . HIS A 1 83 ? -6.461 -1.831 -3.225 1.00 98.50 83 HIS A CA 1
ATOM 674 C C . HIS A 1 83 ? -5.199 -1.170 -3.778 1.00 98.50 83 HIS A C 1
ATOM 676 O O . HIS A 1 83 ? -4.910 -0.026 -3.439 1.00 98.50 83 HIS A O 1
ATOM 682 N N . GLU A 1 84 ? -4.504 -1.894 -4.657 1.00 98.00 84 GLU A N 1
ATOM 683 C CA . GLU A 1 84 ? -3.220 -1.533 -5.272 1.00 98.00 84 GLU A CA 1
ATOM 684 C C . GLU A 1 84 ? -2.027 -1.326 -4.333 1.00 98.00 84 GLU A C 1
ATOM 686 O O . GLU A 1 84 ? -2.144 -1.178 -3.115 1.00 98.00 84 GLU A O 1
ATOM 691 N N . TRP A 1 85 ? -0.839 -1.328 -4.941 1.00 97.62 85 TRP A N 1
ATOM 692 C CA . TRP A 1 85 ? 0.450 -1.233 -4.257 1.00 97.62 85 TRP A CA 1
ATOM 693 C C . TRP A 1 85 ? 0.606 0.057 -3.436 1.00 97.62 85 TRP A C 1
ATOM 695 O O . TRP A 1 85 ? 1.270 0.032 -2.404 1.00 97.62 85 TRP A O 1
ATOM 705 N N . GLN A 1 86 ? -0.054 1.166 -3.805 1.00 98.06 86 GLN A N 1
ATOM 706 C CA . GLN A 1 86 ? -0.004 2.403 -3.010 1.00 98.06 86 GLN A CA 1
ATOM 707 C C . GLN A 1 86 ? -0.588 2.223 -1.597 1.00 98.06 86 GLN A C 1
ATOM 709 O O . GLN A 1 86 ? -0.177 2.904 -0.659 1.00 98.06 86 GLN A O 1
ATOM 714 N N . ALA A 1 87 ? -1.522 1.283 -1.415 1.00 98.06 87 ALA A N 1
ATOM 715 C CA . ALA A 1 87 ? -2.057 0.912 -0.106 1.00 98.06 87 ALA A CA 1
ATOM 716 C C . ALA A 1 87 ? -1.258 -0.232 0.564 1.00 98.06 87 ALA A C 1
ATOM 718 O O . ALA A 1 87 ? -1.433 -0.505 1.755 1.00 98.06 87 ALA A O 1
ATOM 719 N N . GLY A 1 88 ? -0.353 -0.877 -0.180 1.00 97.38 88 GLY A N 1
ATOM 720 C CA . GLY A 1 88 ? 0.474 -2.015 0.234 1.00 97.38 88 GLY A CA 1
ATOM 721 C C . GLY A 1 88 ? 1.286 -1.803 1.518 1.00 97.38 88 GLY A C 1
ATOM 722 O O . GLY A 1 88 ? 1.258 -2.690 2.379 1.00 97.38 88 GLY A O 1
ATOM 723 N N . PRO A 1 89 ? 1.930 -0.636 1.751 1.00 98.19 89 PRO A N 1
ATOM 724 C CA . PRO A 1 89 ? 2.653 -0.390 2.998 1.00 98.19 89 PRO A CA 1
ATOM 725 C C . PRO A 1 89 ? 1.786 -0.579 4.250 1.00 98.19 89 PRO A C 1
ATOM 727 O O . PRO A 1 89 ? 2.269 -1.087 5.261 1.00 98.19 89 PRO A O 1
ATOM 730 N N . GLY A 1 90 ? 0.493 -0.238 4.178 1.00 98.12 90 GLY A N 1
ATOM 731 C CA . GLY A 1 90 ? -0.447 -0.461 5.275 1.00 98.12 90 GLY A CA 1
ATOM 732 C C . GLY A 1 90 ? -0.611 -1.944 5.586 1.00 98.12 90 GLY A C 1
ATOM 733 O O . GLY A 1 90 ? -0.460 -2.344 6.736 1.00 98.12 90 GLY A O 1
ATOM 734 N N . LEU A 1 91 ? -0.803 -2.777 4.560 1.00 98.25 91 LEU A N 1
ATOM 735 C CA . LEU A 1 91 ? -0.897 -4.231 4.703 1.00 98.25 91 LEU A CA 1
ATOM 736 C C . LEU A 1 91 ? 0.371 -4.824 5.331 1.00 98.25 91 LEU A C 1
ATOM 738 O O . LEU A 1 91 ? 0.281 -5.600 6.290 1.00 98.25 91 LEU A O 1
ATOM 742 N N . ILE A 1 92 ? 1.546 -4.445 4.818 1.00 97.94 92 ILE A N 1
ATOM 743 C CA . ILE A 1 92 ? 2.847 -4.942 5.292 1.00 97.94 92 ILE A CA 1
ATOM 744 C C . ILE A 1 92 ? 3.029 -4.616 6.777 1.00 97.94 92 ILE A C 1
ATOM 746 O O . ILE A 1 92 ? 3.309 -5.509 7.587 1.00 97.94 92 ILE A O 1
ATOM 750 N N . LEU A 1 93 ? 2.840 -3.347 7.149 1.00 97.44 93 LEU A N 1
ATOM 751 C CA . LEU A 1 93 ? 3.019 -2.877 8.521 1.00 97.44 93 LEU A CA 1
ATOM 752 C C . LEU A 1 93 ? 1.986 -3.494 9.466 1.00 97.44 93 LEU A C 1
ATOM 754 O O . LEU A 1 93 ? 2.342 -3.919 10.567 1.00 97.44 93 LEU A O 1
ATOM 758 N N . SER A 1 94 ? 0.731 -3.610 9.035 1.00 97.50 94 SER A N 1
ATOM 759 C CA . SER A 1 94 ? -0.330 -4.250 9.808 1.00 97.50 94 SER A CA 1
ATOM 760 C C . SER A 1 94 ? -0.031 -5.713 10.129 1.00 97.50 94 SER A C 1
ATOM 762 O O . SER A 1 94 ? -0.158 -6.126 11.285 1.00 97.50 94 SER A O 1
ATOM 764 N N . ARG A 1 95 ? 0.439 -6.489 9.142 1.00 96.69 95 ARG A N 1
ATOM 765 C CA . ARG A 1 95 ? 0.862 -7.882 9.351 1.00 96.69 95 ARG A CA 1
ATOM 766 C C . ARG A 1 95 ? 2.084 -7.942 10.266 1.00 96.69 95 ARG A C 1
ATOM 768 O O . ARG A 1 95 ? 2.103 -8.723 11.217 1.00 96.69 95 ARG A O 1
ATOM 775 N N . SER A 1 96 ? 3.105 -7.124 9.998 1.00 96.31 96 SER A N 1
ATOM 776 C CA . SER A 1 96 ? 4.352 -7.092 10.779 1.00 96.31 96 SER A CA 1
ATOM 777 C C . SER A 1 96 ? 4.093 -6.842 12.265 1.00 96.31 96 SER A C 1
ATOM 779 O O . SER A 1 96 ? 4.601 -7.566 13.122 1.00 96.31 96 SER A O 1
ATOM 781 N N . ARG A 1 97 ? 3.202 -5.890 12.564 1.00 95.75 97 ARG A N 1
ATOM 782 C CA . ARG A 1 97 ? 2.801 -5.506 13.923 1.00 95.75 97 ARG A CA 1
ATOM 783 C C . ARG A 1 97 ? 1.764 -6.443 14.558 1.00 95.75 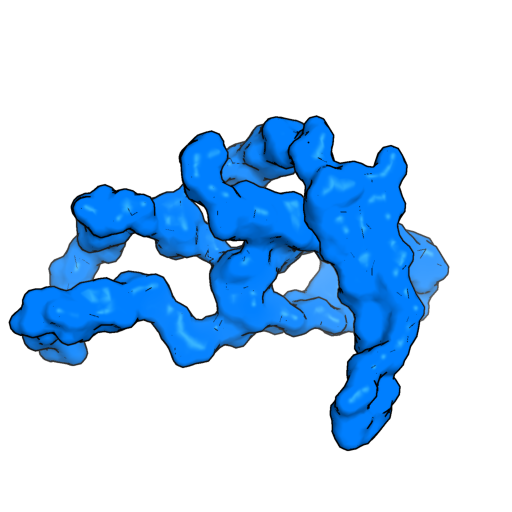97 ARG A C 1
ATOM 785 O O . ARG A 1 97 ? 1.372 -6.199 15.694 1.00 95.75 97 ARG A O 1
ATOM 792 N N . LYS A 1 98 ? 1.339 -7.507 13.860 1.00 95.75 98 LYS A N 1
ATOM 793 C CA . LYS A 1 98 ? 0.335 -8.487 14.320 1.00 95.75 98 LYS A CA 1
ATOM 794 C C . LYS A 1 98 ? -0.966 -7.827 14.803 1.00 95.75 98 LYS A C 1
ATOM 796 O O . LYS A 1 98 ? -1.513 -8.213 15.832 1.00 95.75 98 LYS A O 1
ATOM 801 N N . ILE A 1 99 ? -1.442 -6.818 14.071 1.00 96.06 99 ILE A N 1
ATOM 802 C CA . ILE A 1 99 ? -2.725 -6.167 14.370 1.00 96.06 99 ILE A CA 1
ATOM 803 C C . ILE A 1 99 ? -3.845 -7.210 14.200 1.00 96.06 99 ILE A C 1
ATOM 805 O O . ILE A 1 99 ? -3.857 -7.883 13.166 1.00 96.06 99 ILE A O 1
ATOM 809 N N . PRO A 1 100 ? -4.761 -7.380 15.174 1.00 94.88 100 PRO A N 1
ATOM 810 C CA . PRO A 1 100 ? -5.788 -8.421 15.140 1.00 94.88 100 PRO A CA 1
ATOM 811 C C . PRO A 1 100 ? -6.912 -8.057 14.158 1.00 94.88 100 PRO A C 1
ATOM 813 O O . PRO A 1 100 ? -7.999 -7.627 14.535 1.00 94.88 100 PRO A O 1
ATOM 816 N N . MET A 1 101 ? -6.630 -8.221 12.868 1.00 95.06 101 MET A N 1
ATOM 817 C CA . MET A 1 101 ? -7.575 -8.022 11.777 1.00 95.06 101 MET A CA 1
ATOM 818 C C . MET A 1 101 ? -7.264 -8.952 10.605 1.00 95.06 101 MET A C 1
ATOM 820 O O . MET A 1 101 ? -6.109 -9.314 10.371 1.00 95.06 101 MET A O 1
ATOM 824 N N . ALA A 1 102 ? -8.290 -9.315 9.842 1.00 96.31 102 ALA A N 1
ATOM 825 C CA . ALA A 1 102 ? -8.105 -9.974 8.557 1.00 96.31 102 ALA A CA 1
ATOM 826 C C . ALA A 1 102 ? -7.738 -8.934 7.491 1.00 96.31 102 ALA A C 1
ATOM 828 O O . ALA A 1 102 ? -8.290 -7.832 7.472 1.00 96.31 102 ALA A O 1
ATOM 829 N N . THR A 1 103 ? -6.827 -9.285 6.587 1.00 97.81 103 THR A N 1
ATOM 830 C CA . THR A 1 103 ? -6.416 -8.412 5.485 1.00 97.81 103 THR A CA 1
ATOM 831 C C . THR A 1 103 ? -6.747 -9.040 4.136 1.00 97.81 103 THR A C 1
ATOM 833 O O . THR A 1 103 ? -6.599 -10.244 3.939 1.00 97.81 103 THR A O 1
ATOM 836 N N . VAL A 1 104 ? -7.199 -8.213 3.197 1.00 98.44 104 VAL A N 1
ATOM 837 C CA . VAL A 1 104 ? -7.445 -8.584 1.798 1.00 98.44 104 VAL A CA 1
ATOM 838 C C . VAL A 1 104 ? -6.658 -7.627 0.915 1.00 98.44 104 VAL A C 1
ATOM 840 O O . VAL A 1 104 ? -6.608 -6.431 1.197 1.00 98.44 104 VAL A O 1
ATOM 843 N N . PHE A 1 105 ? -6.047 -8.140 -0.149 1.00 98.62 105 PHE A N 1
ATOM 844 C CA . PHE A 1 105 ? -5.366 -7.325 -1.148 1.00 98.62 105 PHE A CA 1
ATOM 845 C C . PHE A 1 105 ? -5.966 -7.565 -2.526 1.00 98.62 105 PHE A C 1
ATOM 847 O O . PHE A 1 105 ? -6.198 -8.707 -2.926 1.00 98.62 105 PHE A O 1
ATOM 854 N N . THR A 1 106 ? -6.202 -6.491 -3.269 1.00 98.44 106 THR A N 1
ATOM 855 C CA . THR A 1 106 ? -6.617 -6.568 -4.668 1.00 98.44 106 THR A CA 1
ATOM 856 C C . THR A 1 106 ? -5.786 -5.606 -5.490 1.00 98.44 106 THR A C 1
ATOM 858 O O . THR A 1 106 ? -5.858 -4.394 -5.307 1.00 98.44 106 THR A O 1
ATOM 861 N N . THR A 1 107 ? -5.022 -6.157 -6.425 1.00 97.69 107 THR A N 1
ATOM 862 C CA . THR A 1 107 ? -4.406 -5.387 -7.502 1.00 97.69 107 THR A CA 1
ATOM 863 C C . THR A 1 107 ? -5.289 -5.483 -8.740 1.00 97.69 107 THR A C 1
ATOM 865 O O . THR A 1 107 ? -5.803 -6.556 -9.061 1.00 97.69 107 THR A O 1
ATOM 868 N N . HIS A 1 108 ? -5.506 -4.358 -9.411 1.00 95.56 108 HIS A N 1
ATOM 869 C CA . HIS A 1 108 ? -6.252 -4.272 -10.665 1.00 95.56 108 HIS A CA 1
ATOM 870 C C . HIS A 1 108 ? -5.311 -4.410 -11.868 1.00 95.56 108 HIS A C 1
ATOM 872 O O . HIS A 1 108 ? -5.758 -4.790 -12.948 1.00 95.56 108 HIS A O 1
ATOM 878 N N . ALA A 1 109 ? -4.010 -4.147 -11.695 1.00 93.44 109 ALA A N 1
ATOM 879 C CA . ALA A 1 109 ? -2.972 -4.433 -12.682 1.00 93.44 109 ALA A CA 1
ATOM 880 C C . ALA A 1 109 ? -1.584 -4.579 -12.041 1.00 93.44 109 ALA A C 1
ATOM 882 O O . ALA A 1 109 ? -1.223 -3.848 -11.126 1.00 93.44 109 ALA A O 1
ATOM 883 N N . THR A 1 110 ? -0.734 -5.442 -12.600 1.00 91.44 110 THR A N 1
ATOM 884 C CA . THR A 1 110 ? 0.655 -5.558 -12.134 1.00 91.44 110 THR A CA 1
ATOM 885 C C . THR A 1 110 ? 1.541 -4.460 -12.732 1.00 91.44 110 THR A C 1
ATOM 887 O O . THR A 1 110 ? 1.466 -4.165 -13.930 1.00 91.44 110 THR A O 1
ATOM 890 N N . LEU A 1 11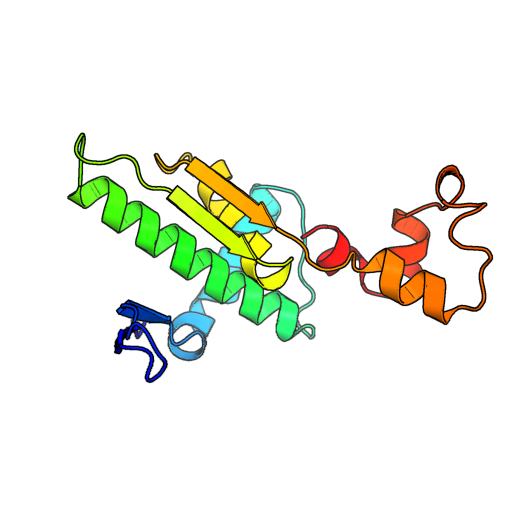1 ? 2.423 -3.874 -11.909 1.00 89.31 111 LEU A N 1
ATOM 891 C CA . LEU A 1 111 ? 3.402 -2.858 -12.330 1.00 89.31 111 LEU A CA 1
ATOM 892 C C . LEU A 1 111 ? 4.200 -3.333 -13.552 1.00 89.31 111 LEU A C 1
ATOM 894 O O . LEU A 1 111 ? 4.138 -2.710 -14.611 1.00 89.31 111 LEU A O 1
ATOM 898 N N . LEU A 1 112 ? 4.888 -4.473 -13.435 1.00 89.69 112 LEU A N 1
ATOM 899 C CA . LEU A 1 112 ? 5.693 -5.028 -14.526 1.00 89.69 112 LEU A CA 1
ATOM 900 C C . LEU A 1 112 ? 4.865 -5.372 -15.767 1.00 89.69 112 LEU A C 1
ATOM 902 O O . LEU A 1 112 ? 5.325 -5.111 -16.876 1.00 89.69 112 LEU A O 1
ATOM 906 N N . GLY A 1 113 ? 3.642 -5.888 -15.610 1.00 87.88 113 GLY A N 1
ATOM 907 C CA . GLY A 1 113 ? 2.779 -6.212 -16.747 1.00 87.88 113 GLY A CA 1
ATOM 908 C C . GLY A 1 113 ? 2.492 -4.994 -17.625 1.00 87.88 113 GLY A C 1
ATOM 909 O O . GLY A 1 113 ? 2.589 -5.073 -18.848 1.00 87.88 113 GLY A O 1
ATOM 910 N N . ARG A 1 114 ? 2.234 -3.828 -17.016 1.00 87.00 114 ARG A N 1
ATOM 911 C CA . ARG A 1 114 ? 2.027 -2.576 -17.764 1.00 87.00 114 ARG A CA 1
ATOM 912 C C . ARG A 1 114 ? 3.277 -2.139 -18.531 1.00 87.00 114 ARG A C 1
ATOM 914 O O . ARG A 1 114 ? 3.168 -1.739 -19.688 1.00 87.00 114 ARG A O 1
ATOM 921 N N . TYR A 1 115 ? 4.453 -2.228 -17.910 1.00 83.81 115 TYR A N 1
ATOM 922 C CA . TYR A 1 115 ? 5.710 -1.811 -18.539 1.00 83.81 115 TYR A CA 1
ATOM 923 C C . TYR A 1 115 ? 6.186 -2.763 -19.642 1.00 83.81 115 TYR A C 1
ATOM 925 O O . TYR A 1 115 ? 6.715 -2.307 -20.654 1.00 83.81 115 TYR A O 1
ATOM 933 N N . LEU A 1 116 ? 6.012 -4.073 -19.467 1.00 83.06 116 LEU A N 1
ATOM 934 C CA . LEU A 1 116 ? 6.467 -5.076 -20.432 1.00 83.06 116 LEU A CA 1
ATOM 935 C C . LEU A 1 116 ? 5.600 -5.086 -21.697 1.00 83.06 116 LEU A C 1
ATOM 937 O O . LEU A 1 116 ? 6.139 -5.136 -22.804 1.00 83.06 116 LEU A O 1
ATOM 941 N N . CYS A 1 117 ? 4.280 -4.926 -21.550 1.00 82.69 117 CYS A N 1
ATOM 942 C CA . CYS A 1 117 ? 3.362 -4.802 -22.685 1.00 82.69 117 CYS A CA 1
ATOM 943 C C . CYS A 1 117 ? 3.631 -3.548 -23.535 1.00 82.69 117 CYS A C 1
ATOM 945 O O . CYS A 1 117 ? 3.485 -3.591 -24.753 1.00 82.69 117 CYS A O 1
ATOM 947 N N . ALA A 1 118 ? 4.063 -2.441 -22.922 1.00 76.12 118 ALA A N 1
ATOM 948 C CA . ALA A 1 118 ? 4.417 -1.224 -23.655 1.00 76.12 118 ALA A CA 1
ATOM 949 C C . ALA A 1 118 ? 5.722 -1.362 -24.469 1.00 76.12 118 ALA A C 1
ATOM 951 O O . ALA A 1 118 ? 5.930 -0.626 -25.429 1.00 76.12 118 ALA A O 1
ATOM 952 N N . GLY A 1 119 ? 6.596 -2.308 -24.107 1.00 72.62 119 GLY A N 1
ATOM 953 C CA . GLY A 1 119 ? 7.914 -2.506 -24.720 1.00 72.62 119 GLY A CA 1
ATOM 954 C C . GLY A 1 119 ? 7.934 -3.334 -26.009 1.00 72.62 119 GLY A C 1
ATOM 955 O O . GLY A 1 119 ? 9.014 -3.742 -26.425 1.00 72.62 119 GLY A O 1
ATOM 956 N N . ASN A 1 120 ? 6.777 -3.627 -26.619 1.00 64.75 120 ASN A N 1
ATOM 957 C CA . ASN A 1 120 ? 6.646 -4.489 -27.806 1.00 64.75 120 ASN A CA 1
ATOM 958 C C . ASN A 1 120 ? 7.291 -5.884 -27.636 1.00 64.75 120 ASN A C 1
ATOM 960 O O . ASN A 1 120 ? 7.789 -6.482 -28.591 1.00 64.75 120 ASN A O 1
ATOM 964 N N . THR A 1 121 ? 7.315 -6.390 -26.400 1.00 68.00 121 THR A N 1
ATOM 965 C CA . THR A 1 121 ? 7.773 -7.749 -26.097 1.00 68.00 121 THR A CA 1
ATOM 966 C C . THR A 1 121 ? 6.626 -8.733 -26.286 1.00 68.00 121 THR A C 1
ATOM 968 O O . THR A 1 121 ? 5.469 -8.410 -26.010 1.00 68.00 121 THR A O 1
ATOM 971 N N . ASP A 1 122 ? 6.935 -9.951 -26.735 1.00 76.50 122 ASP A N 1
ATOM 972 C CA . ASP A 1 122 ? 5.967 -11.049 -26.746 1.00 76.50 122 ASP A CA 1
ATOM 973 C C . ASP A 1 122 ? 5.722 -11.532 -25.306 1.00 76.50 122 ASP A C 1
ATOM 975 O O . ASP A 1 122 ? 6.320 -12.498 -24.821 1.00 76.50 122 ASP A O 1
ATOM 979 N N . PHE A 1 123 ? 4.910 -10.749 -24.595 1.00 77.75 123 PHE A N 1
ATOM 980 C CA . PHE A 1 123 ? 4.769 -10.781 -23.146 1.00 77.75 123 PHE A CA 1
ATOM 981 C C . PHE A 1 123 ? 4.185 -12.104 -22.647 1.00 77.75 123 PHE A C 1
ATOM 983 O O . PHE A 1 123 ? 4.794 -12.778 -21.815 1.00 77.75 123 PHE A O 1
ATOM 990 N N . TYR A 1 124 ? 3.029 -12.510 -23.176 1.00 77.94 124 TYR A N 1
ATOM 991 C CA . TYR A 1 124 ? 2.322 -13.692 -22.678 1.00 77.94 124 TYR A CA 1
ATOM 992 C C . TYR A 1 124 ? 3.064 -14.998 -22.982 1.00 77.94 124 TYR A C 1
ATOM 994 O O . TYR A 1 124 ? 3.050 -15.905 -22.151 1.00 77.94 124 TYR A O 1
ATOM 1002 N N . ASN A 1 125 ? 3.780 -15.084 -24.107 1.00 79.94 125 ASN A N 1
ATOM 1003 C CA . ASN A 1 125 ? 4.533 -16.290 -24.465 1.00 79.94 125 ASN A CA 1
ATOM 1004 C C . ASN A 1 125 ? 5.860 -16.430 -23.699 1.00 79.94 125 ASN A C 1
ATOM 1006 O O . ASN A 1 125 ? 6.434 -17.519 -23.660 1.00 79.94 125 ASN A O 1
ATOM 1010 N N . ASN A 1 126 ? 6.357 -15.355 -23.075 1.00 81.12 126 ASN A N 1
ATOM 1011 C CA . ASN A 1 126 ? 7.637 -15.346 -22.358 1.00 81.12 126 ASN A CA 1
ATOM 1012 C C . ASN A 1 126 ? 7.503 -15.062 -20.856 1.00 81.12 126 ASN A C 1
ATOM 1014 O O . ASN A 1 126 ? 8.519 -14.866 -20.192 1.00 81.12 126 ASN A O 1
ATOM 1018 N N . LEU A 1 127 ? 6.286 -15.097 -20.297 1.00 80.44 127 LEU A N 1
ATOM 1019 C CA . LEU A 1 127 ? 6.021 -14.732 -18.900 1.00 80.44 127 LEU A CA 1
ATOM 1020 C C . LEU A 1 127 ? 6.947 -15.456 -17.902 1.00 80.44 127 LEU A C 1
ATOM 1022 O O . LEU A 1 127 ? 7.483 -14.836 -16.990 1.00 80.44 127 LEU A O 1
ATOM 1026 N N . GLY A 1 128 ? 7.198 -16.752 -18.116 1.00 83.62 128 GLY A N 1
ATOM 1027 C CA . GLY A 1 128 ? 8.075 -17.564 -17.261 1.00 83.62 128 GLY A CA 1
ATOM 1028 C C . GLY A 1 128 ? 9.583 -17.377 -17.484 1.00 83.62 128 GLY A C 1
ATOM 1029 O O . GLY A 1 128 ? 10.370 -18.055 -16.832 1.00 83.62 128 GLY A O 1
ATOM 1030 N N . ARG A 1 129 ? 10.002 -16.520 -18.424 1.00 85.69 129 ARG A N 1
ATOM 1031 C CA . ARG A 1 129 ? 11.415 -16.297 -18.789 1.00 85.69 129 ARG A CA 1
ATOM 1032 C C . ARG A 1 129 ? 11.949 -14.932 -18.363 1.00 85.69 129 ARG A C 1
ATOM 1034 O O . ARG A 1 129 ? 13.155 -14.710 -18.453 1.00 85.69 129 ARG A O 1
ATOM 1041 N N . PHE A 1 130 ? 11.084 -14.021 -17.920 1.00 85.38 130 PHE A N 1
ATOM 1042 C CA . PHE A 1 130 ? 11.516 -12.699 -17.483 1.00 85.38 130 PHE A CA 1
ATOM 1043 C C . PHE A 1 130 ? 12.264 -12.774 -16.153 1.00 85.38 130 PHE A C 1
ATOM 1045 O O . PHE A 1 130 ? 11.792 -13.365 -15.183 1.00 85.38 130 PHE A O 1
ATOM 1052 N N . ASN A 1 131 ? 13.416 -12.108 -16.093 1.00 90.69 131 ASN A N 1
ATOM 1053 C CA . ASN A 1 131 ? 14.060 -11.795 -14.826 1.00 90.69 131 ASN A CA 1
ATOM 1054 C C . ASN A 1 131 ? 13.399 -10.532 -14.257 1.00 90.69 131 ASN A C 1
ATOM 1056 O O . ASN A 1 131 ? 13.763 -9.417 -14.622 1.00 90.69 131 ASN A O 1
ATOM 1060 N N . ILE A 1 132 ? 12.404 -10.722 -13.395 1.00 91.81 132 ILE A N 1
ATOM 1061 C CA . ILE A 1 132 ? 11.560 -9.648 -12.851 1.00 91.81 132 ILE A CA 1
ATOM 1062 C C . ILE A 1 132 ? 12.357 -8.574 -12.099 1.00 91.81 132 ILE A C 1
ATOM 1064 O O . ILE A 1 132 ? 12.061 -7.389 -12.248 1.00 91.81 132 ILE A O 1
ATOM 1068 N N . ASP A 1 133 ? 13.412 -8.964 -11.379 1.00 92.38 133 ASP A N 1
ATOM 1069 C CA . ASP A 1 133 ? 14.265 -8.032 -10.639 1.00 92.38 133 ASP A CA 1
ATOM 1070 C C . ASP A 1 133 ? 15.060 -7.139 -11.592 1.00 92.38 133 ASP A C 1
ATOM 1072 O O . ASP A 1 133 ? 15.113 -5.918 -11.425 1.00 92.38 133 ASP A O 1
ATOM 1076 N N . LYS A 1 134 ? 15.621 -7.739 -12.649 1.00 92.88 134 LYS A N 1
ATOM 1077 C CA . LYS A 1 134 ? 16.306 -7.008 -13.717 1.00 92.88 134 LYS A CA 1
ATOM 1078 C C . LYS A 1 134 ? 15.346 -6.056 -14.432 1.00 92.88 134 LYS A C 1
ATOM 1080 O O . LYS A 1 134 ? 15.661 -4.877 -14.565 1.00 92.88 134 LYS A O 1
ATOM 1085 N N . GLU A 1 135 ? 14.175 -6.536 -14.851 1.00 92.25 135 GLU A N 1
ATOM 1086 C CA . GLU A 1 135 ? 13.199 -5.721 -15.586 1.00 92.25 135 GLU A CA 1
ATOM 1087 C C . GLU A 1 135 ? 12.711 -4.522 -14.753 1.00 92.25 135 GLU A C 1
ATOM 1089 O O . GLU A 1 135 ? 12.558 -3.415 -15.282 1.00 92.25 135 GLU A O 1
ATOM 1094 N N . ALA A 1 136 ?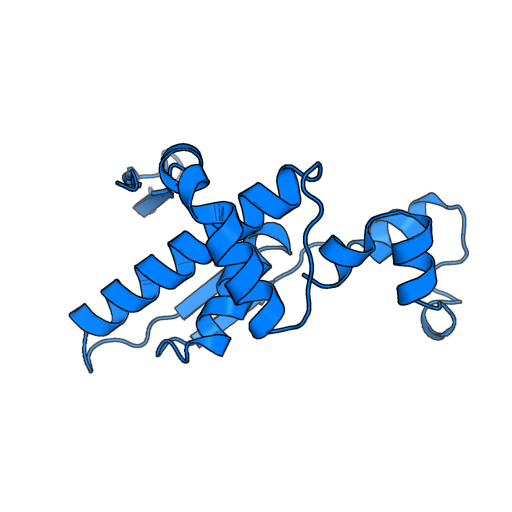 12.493 -4.716 -13.448 1.00 93.81 136 ALA A N 1
ATOM 1095 C CA . ALA A 1 136 ? 12.093 -3.647 -12.538 1.00 93.81 136 ALA A CA 1
ATOM 1096 C C . ALA A 1 136 ? 13.250 -2.672 -12.242 1.00 93.81 136 ALA A C 1
ATOM 1098 O O . ALA A 1 136 ? 13.033 -1.458 -12.178 1.00 93.81 136 ALA A O 1
ATOM 1099 N N . GLY A 1 137 ? 14.478 -3.181 -12.104 1.00 93.00 137 GLY A N 1
ATOM 1100 C CA . GLY A 1 137 ? 15.687 -2.383 -11.893 1.00 93.00 137 GLY A CA 1
ATOM 1101 C C . GLY A 1 137 ? 16.038 -1.491 -13.086 1.00 93.00 137 GLY A C 1
ATOM 1102 O O . GLY A 1 137 ? 16.254 -0.291 -12.916 1.00 93.00 137 GLY A O 1
ATOM 1103 N N . GLU A 1 138 ? 16.014 -2.031 -14.306 1.00 92.75 138 GLU A N 1
ATOM 1104 C CA . GLU A 1 138 ? 16.285 -1.273 -15.540 1.00 92.75 138 GLU A CA 1
ATOM 1105 C C . GLU A 1 138 ? 15.295 -0.120 -15.747 1.00 92.75 138 GLU A C 1
ATOM 1107 O O . GLU A 1 138 ? 15.649 0.921 -16.295 1.00 92.75 138 GLU A O 1
ATOM 1112 N N . ARG A 1 139 ? 14.066 -0.274 -15.247 1.00 91.88 139 ARG A N 1
ATOM 1113 C CA . ARG A 1 139 ? 13.009 0.745 -15.317 1.00 91.88 139 ARG A CA 1
ATOM 1114 C C . ARG A 1 139 ? 12.956 1.664 -14.101 1.00 91.88 139 ARG A C 1
ATOM 1116 O O . ARG A 1 139 ? 12.091 2.530 -14.055 1.00 91.88 139 ARG A O 1
ATOM 1123 N N . GLN A 1 140 ? 13.857 1.491 -13.131 1.00 93.00 140 GLN A N 1
ATOM 1124 C CA . GLN A 1 140 ? 13.907 2.280 -11.893 1.00 93.00 140 GLN A CA 1
ATOM 1125 C C . GLN A 1 140 ? 12.598 2.217 -11.079 1.00 93.00 140 GLN A C 1
ATOM 1127 O O . GLN A 1 140 ? 12.222 3.172 -10.403 1.00 93.00 140 GLN A O 1
ATOM 1132 N N . ILE A 1 141 ? 11.902 1.076 -11.129 1.00 94.25 141 ILE A N 1
ATOM 1133 C CA . ILE A 1 141 ? 10.652 0.825 -10.388 1.00 94.25 141 ILE A CA 1
ATOM 1134 C C . ILE A 1 141 ? 10.791 -0.295 -9.353 1.00 94.25 141 ILE A C 1
ATOM 1136 O O . ILE A 1 141 ? 9.789 -0.732 -8.797 1.00 94.25 141 ILE A O 1
ATOM 1140 N N . TYR A 1 142 ? 12.010 -0.780 -9.104 1.00 96.19 142 TYR A N 1
ATOM 1141 C CA . TYR A 1 142 ? 12.266 -1.942 -8.251 1.00 96.19 142 TYR A CA 1
ATOM 1142 C C . TYR A 1 142 ? 11.647 -1.809 -6.854 1.00 96.19 142 TYR A C 1
ATOM 1144 O O . TYR A 1 142 ? 10.936 -2.702 -6.412 1.00 96.19 142 TYR A O 1
ATOM 1152 N N . HIS A 1 143 ? 11.812 -0.660 -6.196 1.00 95.50 143 HIS A N 1
ATOM 1153 C CA . HIS A 1 143 ? 11.224 -0.407 -4.877 1.00 95.50 143 HIS A CA 1
ATOM 1154 C C . HIS A 1 143 ? 9.694 -0.428 -4.886 1.00 95.50 143 HIS A C 1
ATOM 1156 O O . HIS A 1 143 ? 9.104 -0.904 -3.927 1.00 95.50 143 HIS A O 1
ATOM 1162 N N . ARG A 1 144 ? 9.049 0.042 -5.962 1.00 96.12 144 ARG A N 1
ATOM 1163 C CA . ARG A 1 144 ? 7.584 -0.028 -6.116 1.00 96.12 144 ARG A CA 1
ATOM 1164 C C . ARG A 1 144 ? 7.113 -1.440 -6.430 1.00 96.12 144 ARG A C 1
ATOM 1166 O O . ARG A 1 144 ? 6.031 -1.812 -6.022 1.00 96.12 144 ARG A O 1
ATOM 1173 N N . TYR A 1 145 ? 7.908 -2.198 -7.179 1.00 95.56 145 TYR A N 1
ATOM 1174 C CA . TYR A 1 145 ? 7.644 -3.601 -7.478 1.00 95.56 145 TYR A CA 1
ATOM 1175 C C . TYR A 1 145 ? 7.750 -4.484 -6.223 1.00 95.56 145 TYR A C 1
ATOM 1177 O O . TYR A 1 145 ? 7.014 -5.459 -6.107 1.00 95.56 145 TYR A O 1
ATOM 1185 N N . CYS A 1 146 ? 8.643 -4.145 -5.289 1.00 95.38 146 CYS A N 1
ATOM 1186 C CA . CYS A 1 146 ? 8.738 -4.837 -4.005 1.00 95.38 146 CYS A CA 1
ATOM 1187 C C . CYS A 1 146 ? 7.573 -4.529 -3.049 1.00 95.38 146 CYS A C 1
ATOM 1189 O O . CYS A 1 146 ? 7.318 -5.346 -2.162 1.00 95.38 146 CYS A O 1
ATOM 1191 N N . LEU A 1 147 ? 6.936 -3.357 -3.181 1.00 94.00 147 LEU A N 1
ATOM 1192 C CA . LEU A 1 147 ? 5.767 -2.939 -2.393 1.00 94.00 147 LEU A CA 1
ATOM 1193 C C . LEU A 1 147 ? 4.487 -3.643 -2.859 1.00 94.00 147 LEU A C 1
ATOM 1195 O O . LEU A 1 147 ? 3.701 -4.026 -1.963 1.00 94.00 147 LEU A O 1
#